Protein AF-A0A429QU76-F1 (afdb_monomer)

Mean predicted aligned error: 11.18 Å

Nearest PDB structures (foldseek):
  3f52-assembly1_A  TM=7.253E-01  e=5.331E-02  Corynebacterium glutamicum
  2b5a-assembly1_A  TM=7.241E-01  e=6.193E-02  [Bacillus] caldolyticus
  1lli-assembly1_A  TM=5.915E-01  e=5.891E-02  Lambdavirus lambda
  6f8s-assembly1_C  TM=6.818E-01  e=2.146E+00  Pseudomonas putida
  6jpi-assembly1_C  TM=6.626E-01  e=2.895E+00  Pseudomonas aeruginosa PAO1

Radius of gyration: 23.19 Å; Cα contacts (8 Å, |Δi|>4): 122; chains: 1; bounding box: 45×31×63 Å

Structure (mmCIF, N/CA/C/O backbone):
data_AF-A0A429QU76-F1
#
_entry.id   AF-A0A429QU76-F1
#
loop_
_atom_site.group_PDB
_atom_site.id
_atom_site.type_symbol
_atom_site.label_atom_id
_atom_site.label_alt_id
_atom_site.label_comp_id
_atom_site.label_asym_id
_atom_site.label_entity_id
_atom_site.label_seq_id
_atom_site.pdbx_PDB_ins_code
_atom_site.Cartn_x
_atom_sit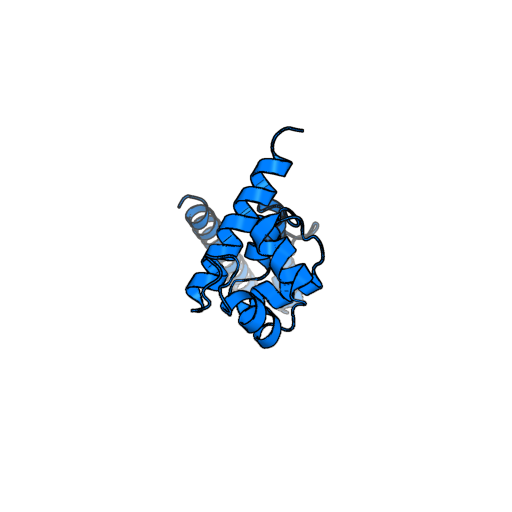e.Cartn_y
_atom_site.Cartn_z
_atom_site.occupancy
_atom_site.B_iso_or_equiv
_atom_site.auth_seq_id
_atom_site.auth_comp_id
_atom_site.auth_asym_id
_atom_site.auth_atom_id
_atom_site.pdbx_PDB_model_num
ATOM 1 N N . MET A 1 1 ? 17.193 11.534 15.258 1.00 44.72 1 MET A N 1
ATOM 2 C CA . MET A 1 1 ? 16.153 10.683 15.892 1.00 44.72 1 MET A CA 1
ATOM 3 C C . MET A 1 1 ? 14.808 11.411 16.097 1.00 44.72 1 MET A C 1
ATOM 5 O O . MET A 1 1 ? 14.062 11.020 16.981 1.00 44.72 1 MET A O 1
ATOM 9 N N . LYS A 1 2 ? 14.454 12.436 15.293 1.00 45.94 2 LYS A N 1
ATOM 10 C CA . LYS A 1 2 ? 13.230 13.245 15.503 1.00 45.94 2 LYS A CA 1
ATOM 11 C C . LYS A 1 2 ? 12.052 12.953 14.540 1.00 45.94 2 LYS A C 1
ATOM 13 O O . LYS A 1 2 ? 10.973 13.452 14.809 1.00 45.94 2 LYS A O 1
ATOM 18 N N . ASN A 1 3 ? 12.208 12.111 13.505 1.00 59.31 3 ASN A N 1
ATOM 19 C CA . ASN A 1 3 ? 11.139 11.866 12.509 1.00 59.31 3 ASN A CA 1
ATOM 20 C C . ASN A 1 3 ? 10.235 10.653 12.778 1.00 59.31 3 ASN A C 1
ATOM 22 O O . ASN A 1 3 ? 9.049 10.703 12.489 1.00 59.31 3 ASN A O 1
ATOM 26 N N . LYS A 1 4 ? 10.745 9.592 13.411 1.00 61.16 4 LYS A N 1
ATOM 27 C CA . LYS A 1 4 ? 10.048 8.294 13.456 1.00 61.16 4 LYS A CA 1
ATOM 28 C C . LYS A 1 4 ? 8.680 8.306 14.158 1.00 61.16 4 LYS A C 1
ATOM 30 O O . LYS A 1 4 ? 7.812 7.536 13.784 1.00 61.16 4 LYS A O 1
ATOM 35 N N . ILE A 1 5 ? 8.498 9.159 15.172 1.00 63.19 5 ILE A N 1
ATOM 36 C CA . ILE A 1 5 ? 7.222 9.302 15.905 1.00 63.19 5 ILE A CA 1
ATOM 37 C C . ILE A 1 5 ? 6.190 10.079 15.068 1.00 63.19 5 ILE A C 1
ATOM 39 O O . ILE A 1 5 ? 4.994 9.814 15.158 1.00 63.19 5 ILE A O 1
ATOM 43 N N . SER A 1 6 ? 6.652 11.025 14.243 1.00 68.81 6 SER A N 1
ATOM 44 C CA . SER A 1 6 ? 5.793 11.765 13.314 1.00 68.81 6 SER A CA 1
ATOM 45 C C . SER A 1 6 ? 5.301 10.855 12.189 1.00 68.81 6 SER A C 1
ATOM 47 O O . SER A 1 6 ? 4.134 10.930 11.813 1.00 68.81 6 SER A O 1
ATOM 49 N N . ASP A 1 7 ? 6.165 9.964 11.702 1.00 81.38 7 ASP A N 1
ATOM 50 C CA . ASP A 1 7 ? 5.846 9.060 10.595 1.00 81.38 7 ASP A CA 1
ATOM 51 C C . ASP A 1 7 ? 4.792 8.016 10.999 1.00 81.38 7 ASP A C 1
ATOM 53 O O . ASP A 1 7 ? 3.814 7.811 10.281 1.00 81.38 7 ASP A O 1
ATOM 57 N N . THR A 1 8 ? 4.901 7.423 12.194 1.00 89.56 8 THR A N 1
ATOM 58 C CA . THR A 1 8 ? 3.886 6.481 12.696 1.00 89.56 8 THR A CA 1
ATOM 59 C C . THR A 1 8 ? 2.543 7.150 12.988 1.00 89.56 8 THR A C 1
ATOM 61 O O . THR A 1 8 ? 1.498 6.589 12.661 1.00 89.56 8 THR A O 1
ATOM 64 N N . ALA A 1 9 ? 2.536 8.367 13.540 1.00 91.44 9 ALA A N 1
ATOM 65 C CA . ALA A 1 9 ? 1.295 9.117 13.742 1.00 91.44 9 ALA A CA 1
ATOM 66 C C . ALA A 1 9 ? 0.622 9.491 12.407 1.00 91.44 9 ALA A C 1
ATOM 68 O O . ALA A 1 9 ? -0.600 9.377 12.275 1.00 91.44 9 ALA A O 1
ATOM 69 N N . ALA A 1 10 ? 1.411 9.888 11.402 1.00 92.62 10 ALA A N 1
ATOM 70 C CA . ALA A 1 10 ? 0.918 10.177 10.059 1.00 92.62 10 ALA A CA 1
ATOM 71 C C . ALA A 1 10 ? 0.330 8.925 9.389 1.00 92.62 10 ALA A C 1
ATOM 73 O O . ALA A 1 10 ? -0.763 8.986 8.820 1.00 92.62 10 ALA A O 1
ATOM 74 N N . PHE A 1 11 ? 1.002 7.777 9.517 1.00 94.81 11 PHE A N 1
ATOM 75 C CA . PHE A 1 11 ? 0.487 6.500 9.033 1.00 94.81 11 PHE A CA 1
ATOM 76 C C . PHE A 1 11 ? -0.825 6.111 9.717 1.00 94.81 11 PHE A C 1
ATOM 78 O O . PHE A 1 11 ? -1.780 5.747 9.034 1.00 94.81 11 PHE A O 1
ATOM 85 N N . ALA A 1 12 ? -0.913 6.246 11.043 1.00 95.06 12 ALA A N 1
ATOM 86 C CA . ALA A 1 12 ? -2.126 5.932 11.794 1.00 95.06 12 ALA A CA 1
ATOM 87 C C . ALA A 1 12 ? -3.330 6.771 11.335 1.00 95.06 12 ALA A C 1
ATOM 89 O O . ALA A 1 12 ? -4.426 6.243 11.126 1.00 95.06 12 ALA A O 1
ATOM 90 N N . ALA A 1 13 ? -3.117 8.075 11.128 1.00 95.00 13 ALA A N 1
ATOM 91 C CA . ALA A 1 13 ? -4.141 8.983 10.623 1.00 95.00 13 ALA A CA 1
ATOM 92 C C . ALA A 1 13 ? -4.583 8.611 9.198 1.00 95.00 13 ALA A C 1
ATOM 94 O O . ALA A 1 13 ? -5.782 8.497 8.935 1.00 95.00 13 ALA A O 1
ATOM 95 N N . TRP A 1 14 ? -3.625 8.356 8.304 1.00 96.19 14 TRP A N 1
ATOM 96 C CA . TRP A 1 14 ? -3.903 7.914 6.938 1.00 96.19 14 TRP A CA 1
ATOM 97 C C . TRP A 1 14 ? -4.651 6.577 6.913 1.00 96.19 14 TRP A C 1
ATOM 99 O O . TRP A 1 14 ? -5.640 6.427 6.201 1.00 96.19 14 TRP A O 1
ATOM 109 N N . ALA A 1 15 ? -4.252 5.610 7.735 1.00 96.12 15 ALA A N 1
ATOM 110 C CA . ALA A 1 15 ? -4.905 4.312 7.784 1.00 96.12 15 ALA A CA 1
ATOM 111 C C . ALA A 1 15 ? -6.355 4.405 8.274 1.00 96.12 15 ALA A C 1
ATOM 113 O O . ALA A 1 15 ? -7.244 3.742 7.735 1.00 96.12 15 ALA A O 1
ATOM 114 N N . LYS A 1 16 ? -6.613 5.268 9.264 1.00 95.44 16 LYS A N 1
ATOM 115 C CA . LYS A 1 16 ? -7.971 5.569 9.729 1.00 95.44 16 LYS A CA 1
ATOM 116 C C . LYS A 1 16 ? -8.830 6.140 8.596 1.00 95.44 16 LYS A C 1
ATOM 118 O O . LYS A 1 16 ? -9.987 5.749 8.442 1.00 95.44 16 LYS A O 1
ATOM 123 N N . GLU A 1 17 ? -8.263 7.034 7.793 1.00 95.56 17 GLU A N 1
ATOM 124 C CA . GLU A 1 17 ? -8.923 7.618 6.626 1.00 95.56 17 GLU A CA 1
ATOM 125 C C . GLU A 1 17 ? -9.231 6.561 5.553 1.00 95.56 17 GLU A C 1
ATOM 127 O O . GLU A 1 17 ? -10.349 6.516 5.045 1.00 95.56 17 GLU A O 1
ATOM 132 N N . GLN A 1 18 ? -8.287 5.660 5.261 1.00 96.88 18 GLN A N 1
ATOM 133 C CA . GLN A 1 18 ? -8.491 4.560 4.312 1.00 96.88 18 GLN A CA 1
ATOM 134 C C . GLN A 1 18 ? -9.622 3.626 4.740 1.00 96.88 18 GLN A C 1
ATOM 136 O O . GLN A 1 18 ? -10.477 3.279 3.931 1.00 96.88 18 GLN A O 1
ATOM 141 N N . ILE A 1 19 ? -9.668 3.257 6.021 1.00 95.69 19 ILE A N 1
ATOM 142 C CA . ILE A 1 19 ? -10.749 2.424 6.557 1.00 95.69 19 ILE A CA 1
ATOM 143 C C . ILE A 1 19 ? -12.091 3.163 6.463 1.00 95.69 19 ILE A C 1
ATOM 145 O O . ILE A 1 19 ? -13.095 2.585 6.048 1.00 95.69 19 ILE A O 1
ATOM 149 N N . THR A 1 20 ? -12.100 4.465 6.758 1.00 94.69 20 THR A N 1
ATOM 150 C CA . THR A 1 20 ? -13.305 5.301 6.640 1.00 94.69 20 THR A CA 1
ATOM 151 C C . THR A 1 20 ? -13.790 5.404 5.190 1.00 94.69 20 THR A C 1
ATOM 153 O O . THR A 1 20 ? -14.991 5.303 4.944 1.00 94.69 20 THR A O 1
ATOM 156 N N . ARG A 1 21 ? -12.881 5.516 4.210 1.00 95.06 21 ARG A N 1
ATOM 157 C CA . ARG A 1 21 ? -13.214 5.503 2.771 1.00 95.06 21 ARG A CA 1
ATOM 158 C C . ARG A 1 21 ? -13.905 4.218 2.319 1.00 95.06 21 ARG A C 1
ATOM 160 O O . ARG A 1 21 ? -14.715 4.268 1.400 1.00 95.06 21 ARG A O 1
ATOM 167 N N . GLN A 1 22 ? -13.615 3.089 2.964 1.00 94.56 22 GLN A N 1
ATOM 168 C CA . GLN A 1 22 ? -14.286 1.814 2.691 1.00 94.56 22 GLN A CA 1
ATOM 169 C C . GLN A 1 22 ? -15.669 1.702 3.363 1.00 94.56 22 GLN A C 1
ATOM 171 O O . GLN A 1 22 ? -16.324 0.670 3.255 1.00 94.56 22 GLN A O 1
ATOM 176 N N . GLY A 1 23 ? -16.136 2.755 4.046 1.00 94.06 23 GLY A N 1
ATOM 177 C CA . GLY A 1 23 ? -17.462 2.813 4.667 1.00 94.06 23 GLY A CA 1
ATOM 178 C C . GLY A 1 23 ? -17.512 2.320 6.114 1.00 94.06 23 GLY A C 1
ATOM 179 O O . GLY A 1 23 ? -18.601 2.198 6.676 1.00 94.06 23 GLY A O 1
ATOM 180 N N . TYR A 1 24 ? -16.365 2.051 6.741 1.00 94.50 24 TYR A N 1
ATOM 181 C CA . TYR A 1 24 ? -16.313 1.681 8.153 1.00 94.50 24 TYR A CA 1
ATOM 182 C C . TYR A 1 24 ? -16.163 2.927 9.024 1.00 94.50 24 TYR A C 1
ATOM 184 O O . TYR A 1 24 ? -15.154 3.629 8.959 1.00 94.50 24 TYR A O 1
ATOM 192 N N . ASP A 1 25 ? -17.126 3.177 9.909 1.00 90.69 25 ASP A N 1
ATOM 193 C CA . ASP A 1 25 ? -16.941 4.190 10.945 1.00 90.69 25 ASP A CA 1
ATOM 194 C C . ASP A 1 25 ? -15.949 3.679 11.997 1.00 90.69 25 ASP A C 1
ATOM 196 O O . ASP A 1 25 ? -16.236 2.747 12.748 1.00 90.69 25 ASP A O 1
ATOM 200 N N . VAL A 1 26 ? -14.765 4.289 12.030 1.00 88.44 26 VAL A N 1
ATOM 201 C CA . VAL A 1 26 ? -13.715 4.044 13.032 1.00 88.44 26 VAL A CA 1
ATOM 202 C C . VAL A 1 26 ? -13.386 5.301 13.841 1.00 88.44 26 VAL A C 1
ATOM 204 O O . VAL A 1 26 ? -12.363 5.358 14.542 1.00 88.44 26 VAL A O 1
ATOM 207 N N . SER A 1 27 ? -14.231 6.332 13.721 1.00 78.88 27 SER A N 1
ATOM 208 C CA . SER A 1 27 ? -14.009 7.668 14.271 1.00 78.88 27 SER A CA 1
ATOM 209 C C . SER A 1 27 ? -14.104 7.697 15.798 1.00 78.88 27 SER A C 1
ATOM 211 O O . SER A 1 27 ? -13.268 8.348 16.429 1.00 78.88 27 SER A O 1
ATOM 213 N N . GLY A 1 28 ? -15.037 6.932 16.378 1.00 73.62 28 GLY A N 1
ATOM 214 C CA . GLY A 1 28 ? -15.310 6.874 17.817 1.00 73.62 28 GLY A CA 1
ATOM 215 C C . GLY A 1 28 ? -14.933 5.549 18.494 1.00 73.62 28 GLY A C 1
ATOM 216 O O . GLY A 1 28 ? -14.878 4.496 17.864 1.00 73.62 28 GLY A O 1
ATOM 217 N N . LEU A 1 29 ? -14.736 5.577 19.818 1.00 65.81 29 LEU A N 1
ATOM 218 C CA . LEU A 1 29 ? -14.418 4.389 20.636 1.00 65.81 29 LEU A CA 1
ATOM 219 C C . LEU A 1 29 ? -15.503 3.299 20.615 1.00 65.81 29 LEU A C 1
ATOM 221 O O . LEU A 1 29 ? -15.192 2.134 20.834 1.00 65.81 29 LEU A O 1
ATOM 225 N N . ARG A 1 30 ? -16.763 3.677 20.363 1.00 71.69 30 ARG A N 1
ATOM 226 C CA . ARG A 1 30 ? -17.923 2.767 20.298 1.00 71.69 30 ARG A CA 1
ATOM 227 C C . ARG A 1 30 ? -18.415 2.515 18.872 1.00 71.69 30 ARG A C 1
ATOM 229 O O . ARG A 1 30 ? -19.493 1.962 18.686 1.00 71.69 30 ARG A O 1
ATOM 236 N N . SER A 1 31 ? -17.648 2.944 17.874 1.00 73.75 31 SER A N 1
ATOM 237 C CA . SER A 1 31 ? -17.988 2.689 16.480 1.00 73.75 31 SER A CA 1
ATOM 238 C C . SER A 1 31 ? -17.753 1.206 16.168 1.00 73.75 31 SER A C 1
ATOM 240 O O . SER A 1 31 ? -16.655 0.675 16.348 1.00 73.75 31 SER A O 1
ATOM 242 N N . GLY A 1 32 ? -18.805 0.503 15.739 1.00 85.44 32 GLY A N 1
ATOM 243 C CA . GLY A 1 32 ? -18.723 -0.920 15.385 1.00 85.44 32 GLY A CA 1
ATOM 244 C C . GLY A 1 32 ? -17.845 -1.190 14.158 1.00 85.44 32 GLY A C 1
ATOM 245 O O . GLY A 1 32 ? -17.465 -2.334 13.916 1.00 85.44 32 GLY A O 1
ATOM 246 N N . GLY A 1 33 ? -17.476 -0.149 13.401 1.00 91.00 33 GLY A N 1
ATOM 247 C CA . GLY A 1 33 ? -16.691 -0.281 12.179 1.00 91.0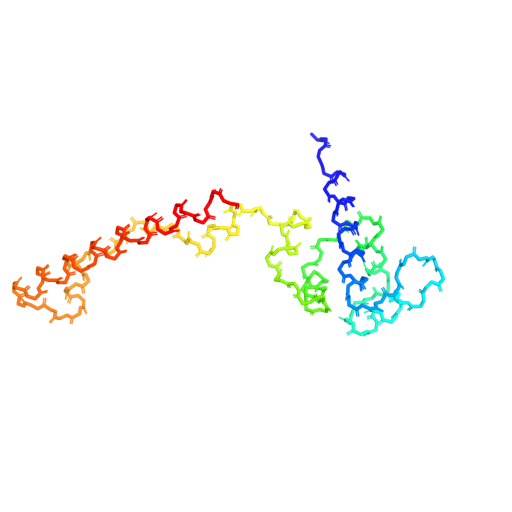0 33 GLY A CA 1
ATOM 248 C C . GLY A 1 33 ? -15.277 -0.806 12.410 1.00 91.00 33 GLY A C 1
ATOM 249 O O . GLY A 1 33 ? -14.746 -1.450 11.516 1.00 91.00 33 GLY A O 1
ATOM 250 N N . ARG A 1 34 ? -14.686 -0.644 13.605 1.00 91.94 34 ARG A N 1
ATOM 251 C CA . ARG A 1 34 ? -13.378 -1.258 13.922 1.00 91.94 34 ARG A CA 1
ATOM 252 C C . ARG A 1 34 ? -13.462 -2.781 13.969 1.00 91.94 34 ARG A C 1
ATOM 254 O O . ARG A 1 34 ? -12.632 -3.454 13.366 1.00 91.94 34 ARG A O 1
ATOM 261 N N . SER A 1 35 ? -14.456 -3.310 14.680 1.00 92.50 35 SER A N 1
ATOM 262 C CA . SER A 1 35 ? -14.679 -4.756 14.788 1.00 92.50 35 SER A CA 1
ATOM 263 C C . SER A 1 35 ? -15.116 -5.341 13.453 1.00 92.50 35 SER A C 1
ATOM 265 O O . SER A 1 35 ? -14.602 -6.377 13.052 1.00 92.50 35 SER A O 1
ATOM 267 N N . ARG A 1 36 ? -15.992 -4.632 12.734 1.00 94.88 36 ARG A N 1
ATOM 268 C CA . ARG A 1 36 ? -16.432 -5.041 11.401 1.00 94.88 36 ARG A CA 1
ATOM 269 C C . ARG A 1 36 ? -15.273 -5.074 10.402 1.00 94.88 36 ARG A C 1
ATOM 271 O O . ARG A 1 36 ? -15.096 -6.067 9.719 1.00 94.88 36 ARG A O 1
ATOM 278 N N . PHE A 1 37 ? -14.428 -4.039 10.371 1.00 96.19 37 PHE A N 1
ATOM 279 C CA . PHE A 1 37 ? -13.234 -4.041 9.524 1.00 96.19 37 PHE A CA 1
ATOM 280 C C . PHE A 1 37 ? -12.276 -5.176 9.898 1.00 96.19 37 PHE A C 1
ATOM 282 O O . PHE A 1 37 ? -11.706 -5.801 9.014 1.00 96.19 37 PHE A O 1
ATOM 289 N N . ALA A 1 38 ? -12.089 -5.459 11.191 1.00 95.75 38 ALA A N 1
ATOM 290 C CA . ALA A 1 38 ? -11.255 -6.572 11.646 1.00 95.75 38 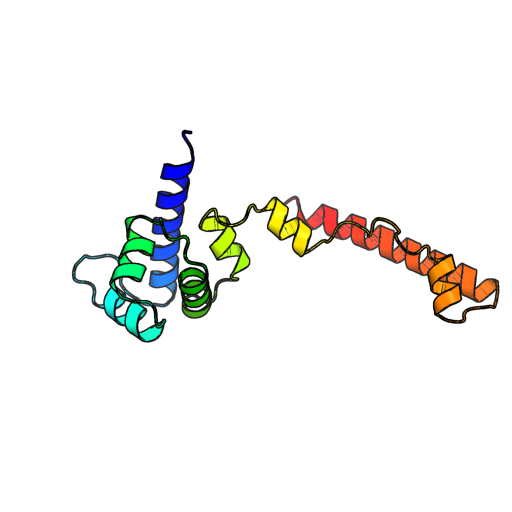ALA A CA 1
ATOM 291 C C . ALA A 1 38 ? -11.760 -7.929 11.119 1.00 95.75 38 ALA A C 1
ATOM 293 O O . ALA A 1 38 ? -10.970 -8.728 10.619 1.00 95.75 38 ALA A O 1
ATOM 294 N N . GLU A 1 39 ? -13.071 -8.160 11.183 1.00 95.81 39 GLU A N 1
ATOM 295 C CA . GLU A 1 39 ? -13.719 -9.358 10.643 1.00 95.81 39 GLU A CA 1
ATOM 296 C C . GLU A 1 39 ? -13.575 -9.440 9.116 1.00 95.81 39 GLU A C 1
ATOM 298 O O . GLU A 1 39 ? -13.052 -10.427 8.602 1.00 95.81 39 GLU A O 1
ATOM 303 N N . ASP A 1 40 ? -13.924 -8.363 8.408 1.00 97.19 40 ASP A N 1
ATOM 304 C CA . ASP A 1 40 ? -13.937 -8.313 6.941 1.00 97.19 40 ASP A CA 1
ATOM 305 C C . ASP A 1 40 ? -12.521 -8.360 6.324 1.00 97.19 40 ASP A C 1
ATOM 307 O O . ASP A 1 40 ? -12.338 -8.852 5.212 1.00 97.19 40 ASP A O 1
ATOM 311 N N . SER A 1 41 ? -11.501 -7.861 7.034 1.00 96.50 41 SER A N 1
ATOM 312 C CA . SER A 1 41 ? -10.100 -7.841 6.569 1.00 96.50 41 SER A CA 1
ATOM 313 C C . SER A 1 41 ? -9.279 -9.063 6.987 1.00 96.50 41 SER A C 1
ATOM 315 O O . SER A 1 41 ? -8.138 -9.214 6.550 1.00 96.50 41 SER A O 1
ATOM 317 N N . GLY A 1 42 ? -9.798 -9.903 7.888 1.00 96.69 42 GLY A N 1
ATOM 318 C CA . GLY A 1 42 ? -9.027 -10.985 8.509 1.00 96.69 42 GLY A CA 1
ATOM 319 C C . GLY A 1 42 ? -7.912 -10.510 9.457 1.00 96.69 42 GLY A C 1
ATOM 320 O O . GLY A 1 42 ? -7.085 -11.313 9.899 1.00 96.69 42 GLY A O 1
ATOM 321 N N . ILE A 1 43 ? -7.863 -9.216 9.796 1.00 97.00 43 ILE A N 1
ATOM 322 C CA . ILE A 1 43 ? -6.904 -8.641 10.746 1.00 97.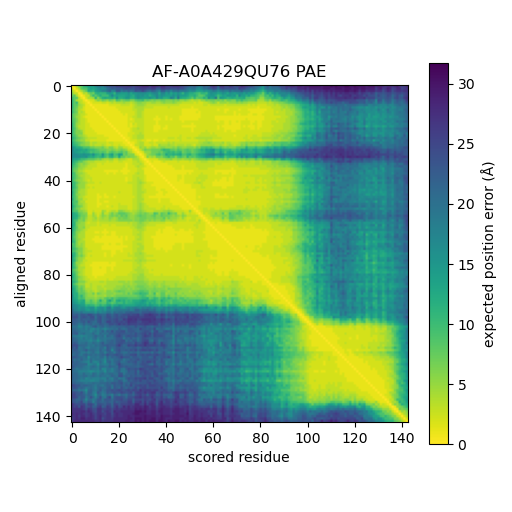00 43 ILE A CA 1
ATOM 323 C C . ILE A 1 43 ? -7.499 -8.696 12.153 1.00 97.00 43 ILE A C 1
ATOM 325 O O . ILE A 1 43 ? -8.598 -8.218 12.397 1.00 97.00 43 ILE A O 1
ATOM 329 N N . SER A 1 44 ? -6.741 -9.187 13.138 1.00 95.19 44 SER A N 1
ATOM 330 C CA . SER A 1 44 ? -7.195 -9.149 14.540 1.00 95.19 44 SER A CA 1
ATOM 331 C C . SER A 1 44 ? -7.556 -7.727 15.001 1.00 95.19 44 SER A C 1
ATOM 333 O O . SER A 1 44 ? -6.818 -6.774 14.741 1.00 95.19 44 SER A O 1
ATOM 335 N N . ALA A 1 45 ? -8.633 -7.581 15.781 1.00 92.19 45 ALA A N 1
ATOM 336 C CA . ALA A 1 45 ? -9.088 -6.282 16.296 1.00 92.19 45 ALA A CA 1
ATOM 337 C C . ALA A 1 45 ? -7.990 -5.507 17.054 1.00 92.19 45 ALA A C 1
ATOM 339 O O . ALA A 1 45 ? -7.880 -4.287 16.929 1.00 92.19 45 ALA A O 1
ATOM 340 N N . ALA A 1 46 ? -7.121 -6.212 17.788 1.00 92.25 46 ALA A N 1
ATOM 341 C CA . ALA A 1 46 ? -5.964 -5.613 18.452 1.00 92.25 46 ALA A CA 1
ATOM 342 C C . ALA A 1 46 ? -4.959 -5.011 17.453 1.00 92.25 46 ALA A C 1
ATOM 344 O O . ALA A 1 46 ? -4.409 -3.935 17.690 1.00 92.25 46 ALA A O 1
ATOM 345 N N . SER A 1 47 ? -4.728 -5.682 16.323 1.00 94.62 47 SER A N 1
ATOM 346 C CA . SER A 1 47 ? -3.811 -5.199 15.289 1.00 94.62 47 SER A CA 1
ATOM 347 C C . SER A 1 47 ? -4.415 -4.057 14.483 1.00 94.62 47 SER A C 1
ATOM 349 O O . SER A 1 47 ? -3.706 -3.085 14.252 1.00 94.62 47 SER A O 1
ATOM 351 N N . VAL A 1 48 ? -5.719 -4.094 14.179 1.00 94.44 48 VAL A N 1
ATOM 352 C CA . VAL A 1 48 ? -6.449 -2.929 13.642 1.00 94.44 48 VAL A CA 1
ATOM 353 C C . VAL A 1 48 ? -6.306 -1.734 14.586 1.00 94.44 48 VAL A C 1
ATOM 355 O O . VAL A 1 48 ? -5.976 -0.635 14.150 1.00 94.44 48 VAL A O 1
ATOM 358 N N . GLY A 1 49 ? -6.479 -1.954 15.894 1.00 92.19 49 GLY A N 1
ATOM 359 C CA . GLY A 1 49 ? -6.287 -0.930 16.918 1.00 92.19 49 GLY A CA 1
ATOM 360 C C . GLY A 1 49 ? -4.880 -0.326 16.913 1.00 92.19 49 GLY A C 1
ATOM 361 O O . GLY A 1 49 ? -4.749 0.893 16.969 1.00 92.19 49 GLY A O 1
ATOM 362 N N . ARG A 1 50 ? -3.825 -1.142 16.811 1.00 92.38 50 ARG A N 1
ATOM 363 C CA . ARG A 1 50 ? -2.445 -0.637 16.674 1.00 92.38 50 ARG A CA 1
ATOM 364 C C . ARG A 1 50 ? -2.273 0.190 15.403 1.00 92.38 50 ARG A C 1
ATOM 366 O O . ARG A 1 50 ? -1.754 1.298 15.467 1.00 92.38 50 ARG A O 1
ATOM 373 N N . LEU A 1 51 ? -2.789 -0.309 14.284 1.00 93.06 51 LEU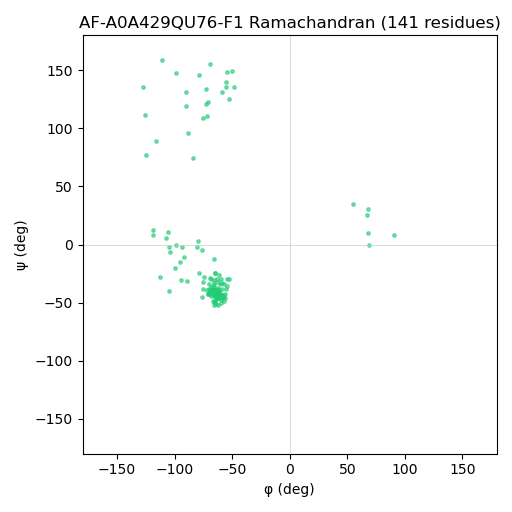 A N 1
ATOM 374 C CA . LEU A 1 51 ? -2.669 0.315 12.969 1.00 93.06 51 LEU A CA 1
ATOM 375 C C . LEU A 1 51 ? -3.243 1.742 12.958 1.00 93.06 51 LEU A C 1
ATOM 377 O O . LEU A 1 51 ? -2.583 2.651 12.473 1.00 93.06 51 LEU A O 1
ATOM 381 N N . ILE A 1 52 ? -4.411 1.962 13.575 1.00 92.88 52 ILE A N 1
ATOM 382 C CA . ILE A 1 52 ? -5.096 3.272 13.563 1.00 92.88 52 ILE A CA 1
ATOM 383 C C . ILE A 1 52 ? -4.816 4.175 14.772 1.00 92.88 52 ILE A C 1
ATOM 385 O O . ILE A 1 52 ? -5.164 5.353 14.724 1.00 92.88 52 ILE A O 1
ATOM 389 N N . ASN A 1 53 ? -4.262 3.648 15.872 1.00 90.81 53 ASN A N 1
ATOM 390 C CA . ASN A 1 53 ? -3.996 4.448 17.078 1.00 90.81 53 ASN A CA 1
ATOM 391 C C . ASN A 1 53 ? -2.511 4.793 17.247 1.00 90.81 53 ASN A C 1
ATOM 393 O O . ASN A 1 53 ? -2.207 5.899 17.681 1.00 90.81 53 ASN A O 1
ATOM 397 N N . SER A 1 54 ? -1.598 3.860 16.952 1.00 89.12 54 SER A N 1
ATOM 398 C CA . SER A 1 54 ? -0.154 4.090 17.090 1.00 89.12 54 SER A CA 1
ATOM 399 C C . SER A 1 54 ? 0.576 4.122 15.757 1.00 89.12 54 SER A C 1
ATOM 401 O O . SER A 1 54 ? 1.623 4.749 15.681 1.00 89.12 54 SER A O 1
ATOM 403 N N . GLY A 1 55 ? 0.072 3.420 14.739 1.00 85.56 55 GLY A N 1
ATOM 404 C CA . GLY A 1 55 ? 0.742 3.255 13.449 1.00 85.56 55 GLY A CA 1
ATOM 405 C C . GLY A 1 55 ? 2.012 2.401 13.507 1.00 85.56 55 GLY A C 1
ATOM 406 O O . GLY A 1 55 ? 2.632 2.155 12.480 1.00 85.56 55 GLY A O 1
ATOM 407 N N . ASP A 1 56 ? 2.394 1.906 14.688 1.00 85.50 56 ASP A N 1
ATOM 408 C CA . ASP A 1 56 ? 3.576 1.061 14.886 1.00 85.50 56 ASP A CA 1
ATOM 409 C C . ASP A 1 56 ? 3.239 -0.404 14.578 1.00 85.50 56 ASP A C 1
ATOM 411 O O . ASP A 1 56 ? 3.026 -1.233 15.468 1.00 85.50 56 ASP A O 1
ATOM 415 N N . VAL A 1 57 ? 3.107 -0.704 13.286 1.00 85.69 57 VAL A N 1
ATOM 416 C CA . VAL A 1 57 ? 2.864 -2.052 12.766 1.00 85.69 57 VAL A CA 1
ATOM 417 C C . VAL A 1 57 ? 3.932 -2.370 11.731 1.00 85.69 57 VAL A C 1
ATOM 419 O O . VAL A 1 57 ? 3.945 -1.801 10.646 1.00 85.69 57 VAL A O 1
ATOM 422 N N . LYS A 1 58 ? 4.817 -3.312 12.066 1.00 88.56 58 LYS A N 1
ATOM 423 C CA . LYS A 1 58 ? 5.891 -3.776 11.170 1.00 88.56 58 LYS A CA 1
ATOM 424 C C . LYS A 1 58 ? 5.650 -5.146 10.554 1.00 88.56 58 LYS A C 1
ATOM 426 O O . LYS A 1 58 ? 6.479 -5.647 9.801 1.00 88.56 58 LYS A O 1
ATOM 431 N N . ASP A 1 59 ? 4.541 -5.774 10.915 1.00 94.38 59 ASP A N 1
ATOM 432 C CA . ASP A 1 59 ? 4.186 -7.088 10.409 1.00 94.38 59 ASP A CA 1
ATOM 433 C C . ASP A 1 59 ? 3.684 -6.964 8.964 1.00 94.38 59 ASP A C 1
ATOM 435 O O . ASP A 1 59 ? 2.587 -6.460 8.713 1.00 94.38 59 ASP A O 1
ATOM 439 N N . ILE A 1 60 ? 4.491 -7.442 8.015 1.00 95.06 60 ILE A N 1
ATOM 440 C CA . ILE A 1 60 ? 4.188 -7.402 6.579 1.00 95.06 60 ILE A CA 1
ATOM 441 C C . ILE A 1 60 ? 2.882 -8.139 6.267 1.00 95.06 60 ILE A C 1
ATOM 443 O O . ILE A 1 60 ? 2.140 -7.701 5.390 1.00 95.06 60 ILE A O 1
ATOM 447 N N . LYS A 1 61 ? 2.544 -9.212 6.993 1.00 96.81 61 LYS A N 1
ATOM 448 C CA . LYS A 1 61 ? 1.289 -9.942 6.774 1.00 96.81 61 LYS A CA 1
ATOM 449 C C . LYS A 1 61 ? 0.085 -9.067 7.117 1.00 96.81 61 LYS A C 1
ATOM 451 O O . LYS A 1 61 ? -0.871 -9.022 6.350 1.00 96.81 61 LYS A O 1
ATOM 456 N N . ILE A 1 62 ? 0.150 -8.332 8.229 1.00 97.19 62 ILE A N 1
ATOM 457 C CA . ILE A 1 62 ? -0.900 -7.378 8.619 1.00 97.19 62 ILE A CA 1
ATOM 458 C C . ILE A 1 62 ? -1.008 -6.251 7.587 1.00 97.19 62 ILE A C 1
ATOM 460 O O . ILE A 1 62 ? -2.114 -5.899 7.187 1.00 97.19 62 ILE A O 1
ATOM 464 N N . LEU A 1 63 ? 0.124 -5.702 7.137 1.00 97.25 63 LEU A N 1
ATOM 465 C CA . LEU A 1 63 ? 0.146 -4.630 6.137 1.00 97.25 63 LEU A CA 1
ATOM 466 C C . LEU A 1 63 ? -0.377 -5.099 4.769 1.00 97.25 63 LEU A C 1
ATOM 468 O O . LEU A 1 63 ? -1.041 -4.329 4.083 1.00 97.25 63 LEU A O 1
ATOM 472 N N . THR A 1 64 ? -0.148 -6.365 4.409 1.00 98.06 64 THR A N 1
ATOM 473 C CA . THR A 1 64 ? -0.693 -6.997 3.195 1.00 98.06 64 THR A CA 1
ATOM 474 C C . THR A 1 64 ? -2.210 -7.113 3.270 1.00 98.06 64 THR A C 1
ATOM 476 O O . THR A 1 64 ? -2.901 -6.593 2.399 1.00 98.06 64 THR A O 1
ATOM 479 N N . LEU A 1 65 ? -2.737 -7.689 4.355 1.00 98.19 65 LEU A N 1
ATOM 480 C CA . LEU A 1 65 ? -4.184 -7.781 4.579 1.00 98.19 65 LEU A CA 1
ATOM 481 C C . LEU A 1 65 ? -4.842 -6.396 4.608 1.00 98.19 65 LEU A C 1
ATOM 483 O O . LEU A 1 65 ? -5.930 -6.198 4.074 1.00 98.19 65 LEU A O 1
ATOM 487 N N . PHE A 1 66 ? -4.168 -5.410 5.199 1.00 97.88 66 PHE A N 1
ATOM 488 C CA . PHE A 1 66 ? -4.655 -4.038 5.231 1.00 97.88 66 PHE A CA 1
ATOM 489 C C . PHE A 1 66 ? -4.694 -3.416 3.828 1.00 97.88 66 PHE A C 1
ATOM 491 O O . PHE A 1 66 ? -5.684 -2.771 3.474 1.00 97.88 66 PHE A O 1
ATOM 498 N N . ALA A 1 67 ? -3.646 -3.614 3.025 1.00 97.94 67 ALA A N 1
ATOM 499 C CA . ALA A 1 67 ? -3.579 -3.142 1.644 1.00 97.94 67 ALA A CA 1
ATOM 500 C C . ALA A 1 67 ? -4.723 -3.726 0.803 1.00 97.94 67 ALA A C 1
ATOM 502 O O . ALA A 1 67 ? -5.436 -2.978 0.134 1.00 97.94 67 ALA A O 1
ATOM 503 N N . GLU A 1 68 ? -4.964 -5.034 0.915 1.00 97.94 68 GLU A N 1
ATOM 504 C CA . GLU A 1 68 ? -6.061 -5.733 0.238 1.00 97.94 68 GLU A CA 1
ATOM 505 C C . GLU A 1 68 ? -7.433 -5.205 0.680 1.00 97.94 68 GLU A C 1
ATOM 507 O O . GLU A 1 68 ? -8.233 -4.774 -0.153 1.00 97.94 68 GLU A O 1
ATOM 512 N N . ALA A 1 69 ? -7.683 -5.152 1.992 1.00 97.38 69 ALA A N 1
ATOM 513 C CA . ALA A 1 69 ? -8.961 -4.717 2.554 1.00 97.38 69 ALA A CA 1
ATOM 514 C C . ALA A 1 69 ? -9.294 -3.251 2.233 1.00 97.38 69 ALA A C 1
ATOM 516 O O . ALA A 1 69 ? -10.462 -2.879 2.123 1.00 97.38 69 ALA A O 1
ATOM 517 N N . THR A 1 70 ? -8.272 -2.409 2.068 1.00 96.94 70 THR A N 1
ATOM 518 C CA . THR A 1 70 ? -8.437 -0.990 1.724 1.00 96.94 70 THR A CA 1
ATOM 519 C C . THR A 1 70 ? -8.248 -0.688 0.239 1.00 96.94 70 THR A C 1
ATOM 521 O O . THR A 1 70 ? -8.423 0.463 -0.162 1.00 96.94 70 THR A O 1
ATOM 524 N N . ARG A 1 71 ? -7.944 -1.707 -0.578 1.00 96.50 71 ARG A N 1
ATOM 525 C CA . ARG A 1 71 ? -7.669 -1.604 -2.020 1.00 96.50 71 ARG A CA 1
ATOM 526 C C . ARG A 1 71 ? -6.550 -0.612 -2.359 1.00 96.50 71 ARG A C 1
ATOM 528 O O . ARG A 1 71 ? -6.607 0.054 -3.390 1.00 96.50 71 ARG A O 1
ATOM 535 N N . ASN A 1 72 ? -5.540 -0.516 -1.498 1.00 96.88 72 ASN A N 1
ATOM 536 C CA . ASN A 1 72 ? -4.346 0.289 -1.749 1.00 96.88 72 ASN A CA 1
ATOM 537 C C . ASN A 1 72 ? -3.204 -0.607 -2.258 1.00 96.88 72 ASN A C 1
ATOM 539 O O . ASN A 1 72 ? -3.094 -1.757 -1.828 1.00 96.88 72 ASN A O 1
ATOM 543 N N . PRO A 1 73 ? -2.315 -0.109 -3.135 1.00 95.44 73 PRO A N 1
ATOM 544 C CA . PRO A 1 73 ? -1.112 -0.843 -3.510 1.00 95.44 73 PRO A CA 1
ATOM 545 C C . PRO A 1 73 ? -0.245 -1.146 -2.280 1.00 95.44 73 PRO A C 1
ATOM 547 O O . PRO A 1 73 ? 0.078 -0.237 -1.515 1.00 95.44 73 PRO A O 1
ATOM 550 N N . LEU A 1 74 ? 0.197 -2.399 -2.110 1.00 95.56 74 LEU A N 1
ATOM 551 C CA . LEU A 1 74 ? 1.039 -2.794 -0.969 1.00 95.56 74 LEU A CA 1
ATOM 552 C C . LEU A 1 74 ? 2.307 -1.933 -0.858 1.00 95.56 74 LEU A C 1
ATOM 554 O O . LEU A 1 74 ? 2.679 -1.540 0.241 1.00 95.56 74 LEU A O 1
ATOM 558 N N . GLY A 1 75 ? 2.930 -1.575 -1.985 1.00 93.75 75 GLY A N 1
ATOM 559 C CA . GLY A 1 75 ? 4.091 -0.680 -2.000 1.00 93.75 75 GLY A CA 1
ATOM 560 C C . GLY A 1 75 ? 3.820 0.672 -1.329 1.00 93.75 75 GLY A C 1
ATOM 561 O O . GLY A 1 75 ? 4.627 1.109 -0.518 1.00 93.75 75 GLY A O 1
ATOM 562 N N . GLU A 1 76 ? 2.658 1.288 -1.579 1.00 94.56 76 GLU A N 1
ATOM 563 C CA . GLU A 1 76 ? 2.271 2.543 -0.916 1.00 94.56 76 GLU A CA 1
ATOM 564 C C . GLU A 1 76 ? 2.097 2.339 0.593 1.00 94.56 76 GLU A C 1
ATOM 566 O O . GLU A 1 76 ? 2.569 3.151 1.390 1.00 94.56 76 GLU A O 1
ATOM 571 N N . VAL A 1 77 ? 1.452 1.238 0.997 1.00 96.00 77 VAL A N 1
ATOM 572 C CA . VAL A 1 77 ? 1.261 0.910 2.417 1.00 96.00 77 VAL A CA 1
ATOM 573 C C . VAL A 1 77 ? 2.608 0.757 3.124 1.00 96.00 77 VAL A C 1
ATOM 575 O O . VAL A 1 77 ? 2.790 1.311 4.206 1.00 96.00 77 VAL A O 1
ATOM 578 N N . LEU A 1 78 ? 3.559 0.045 2.513 1.00 94.69 78 LEU A N 1
ATOM 579 C CA . LEU A 1 78 ? 4.893 -0.182 3.075 1.00 94.69 78 LEU A CA 1
ATOM 580 C C . LEU A 1 78 ? 5.713 1.108 3.172 1.00 94.69 78 LEU A C 1
ATOM 582 O O . LEU A 1 78 ? 6.394 1.304 4.180 1.00 94.69 78 LEU A O 1
ATOM 586 N N . VAL A 1 79 ? 5.614 1.991 2.172 1.00 93.12 79 VAL A N 1
ATOM 587 C CA . VAL A 1 79 ? 6.274 3.304 2.197 1.00 93.12 79 VAL A CA 1
ATOM 588 C C . VAL A 1 79 ? 5.709 4.172 3.312 1.00 93.12 79 VAL A C 1
ATOM 590 O O . VAL A 1 79 ? 6.453 4.679 4.149 1.00 93.12 79 VAL A O 1
ATOM 593 N N . ARG A 1 80 ? 4.380 4.286 3.404 1.00 92.94 80 ARG A N 1
ATOM 594 C CA . ARG A 1 80 ? 3.741 5.083 4.461 1.00 92.94 80 ARG A CA 1
ATOM 595 C C . ARG A 1 80 ? 3.966 4.508 5.859 1.00 92.94 80 ARG A C 1
ATOM 597 O O . ARG A 1 80 ? 4.035 5.279 6.808 1.00 92.94 80 ARG A O 1
ATOM 604 N N . ALA A 1 81 ? 4.096 3.188 5.993 1.00 92.75 81 ALA A N 1
ATOM 605 C CA . ALA A 1 81 ? 4.441 2.528 7.254 1.00 92.75 81 ALA A CA 1
ATOM 606 C C . ALA A 1 81 ? 5.936 2.657 7.623 1.00 92.75 81 ALA A C 1
ATOM 608 O O . ALA A 1 81 ? 6.340 2.201 8.695 1.00 92.75 81 ALA A O 1
ATOM 609 N N . GLY A 1 82 ? 6.768 3.243 6.751 1.00 91.62 82 GLY A N 1
ATOM 610 C CA . GLY A 1 82 ? 8.213 3.381 6.959 1.00 91.62 82 GLY A CA 1
ATOM 611 C C . GLY A 1 82 ? 8.965 2.046 6.943 1.00 91.62 82 GLY A C 1
ATOM 612 O O . GLY A 1 82 ? 9.997 1.911 7.601 1.00 91.62 82 GLY A O 1
ATOM 613 N N . ILE A 1 83 ? 8.415 1.035 6.261 1.00 91.62 83 ILE A N 1
ATOM 614 C CA . ILE A 1 83 ? 9.044 -0.281 6.067 1.00 91.62 83 ILE A CA 1
ATOM 615 C C . ILE A 1 83 ? 9.905 -0.298 4.805 1.00 91.62 83 ILE A C 1
ATOM 617 O O . ILE A 1 83 ? 10.899 -1.017 4.761 1.00 91.62 83 ILE A O 1
ATOM 621 N N . LEU A 1 84 ? 9.513 0.483 3.800 1.00 90.94 84 LEU A N 1
ATOM 622 C CA . LEU A 1 84 ? 10.193 0.610 2.519 1.00 90.94 84 LEU A CA 1
ATOM 623 C C . LEU A 1 84 ? 10.448 2.090 2.241 1.00 90.94 84 LEU A C 1
ATOM 625 O O . LEU A 1 84 ? 9.545 2.903 2.412 1.00 90.94 84 LEU A O 1
ATOM 629 N N . GLU A 1 85 ? 11.640 2.453 1.785 1.00 89.38 85 GLU A N 1
ATOM 630 C CA . GLU A 1 85 ? 11.880 3.813 1.308 1.00 89.38 85 GLU A CA 1
ATOM 631 C C . GLU A 1 85 ? 11.318 3.986 -0.113 1.00 89.38 85 GLU A C 1
ATOM 633 O O . GLU A 1 85 ? 11.372 3.086 -0.954 1.00 89.38 85 GLU A O 1
ATOM 638 N N . GLU A 1 86 ? 10.817 5.179 -0.431 1.00 86.00 86 GLU A N 1
ATOM 639 C CA . GLU A 1 86 ? 10.288 5.495 -1.769 1.00 86.00 86 GLU A CA 1
ATOM 640 C C . GLU A 1 86 ? 11.341 5.265 -2.875 1.00 86.00 86 GLU A C 1
ATOM 642 O O . GLU A 1 86 ? 11.028 4.832 -3.986 1.00 86.00 86 GLU A O 1
ATOM 647 N N . SER A 1 87 ? 12.619 5.511 -2.572 1.00 84.06 87 SER A N 1
ATOM 648 C CA . SER A 1 87 ? 13.737 5.258 -3.487 1.00 84.06 87 SER A CA 1
ATOM 649 C C . SER A 1 87 ? 13.952 3.766 -3.760 1.00 84.06 87 SER A C 1
ATOM 651 O O . SER A 1 87 ? 14.253 3.391 -4.895 1.00 84.06 87 SER A O 1
ATOM 653 N N . GLU A 1 88 ? 13.758 2.910 -2.758 1.00 84.81 88 GLU A N 1
ATOM 654 C CA . GLU A 1 88 ? 13.861 1.456 -2.887 1.00 84.81 88 GLU A CA 1
ATOM 655 C C . GLU A 1 88 ? 12.704 0.907 -3.723 1.00 84.81 88 GLU A C 1
ATOM 657 O O . GLU A 1 88 ? 12.924 0.103 -4.631 1.00 84.81 88 GLU A O 1
ATOM 662 N N . LEU A 1 89 ? 11.481 1.409 -3.503 1.00 86.19 89 LEU A N 1
ATOM 663 C CA . LEU A 1 89 ? 10.327 1.065 -4.335 1.00 86.19 89 LEU A CA 1
ATOM 664 C C . LEU A 1 89 ? 10.574 1.432 -5.807 1.00 86.19 89 LEU A C 1
ATOM 666 O O . LEU A 1 89 ? 10.321 0.626 -6.708 1.00 86.19 89 LEU A O 1
ATOM 670 N N . ARG A 1 90 ? 11.135 2.621 -6.059 1.00 82.81 90 ARG A N 1
ATOM 671 C CA . ARG A 1 90 ? 11.515 3.061 -7.411 1.00 82.81 90 ARG A CA 1
ATOM 672 C C . ARG A 1 90 ? 12.603 2.196 -8.028 1.00 82.81 90 ARG A C 1
ATOM 674 O O . ARG A 1 90 ? 12.524 1.935 -9.226 1.00 82.81 90 ARG A O 1
ATOM 681 N N . ALA A 1 91 ? 13.581 1.743 -7.247 1.00 79.88 91 ALA A N 1
ATOM 682 C CA . ALA A 1 91 ? 14.635 0.851 -7.723 1.00 79.88 91 ALA A CA 1
ATOM 683 C C . ALA A 1 91 ? 14.089 -0.528 -8.127 1.00 79.88 91 ALA A C 1
ATOM 685 O O . ALA A 1 91 ? 14.559 -1.102 -9.102 1.00 79.88 91 ALA A O 1
ATOM 686 N N . VAL A 1 92 ? 13.064 -1.045 -7.441 1.00 80.06 92 VAL A N 1
ATOM 687 C CA . VAL A 1 92 ? 12.394 -2.297 -7.839 1.00 8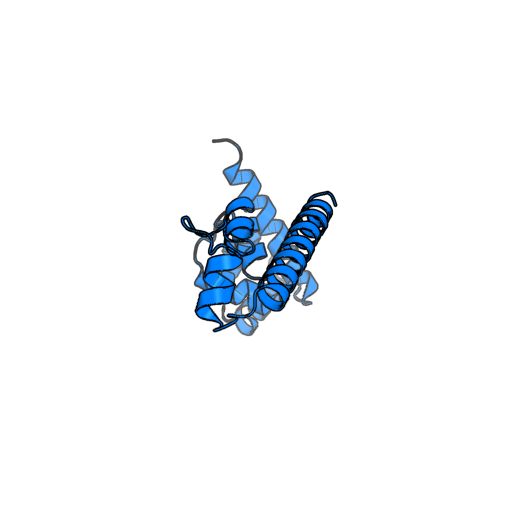0.06 92 VAL A CA 1
ATOM 688 C C . VAL A 1 92 ? 11.563 -2.109 -9.112 1.00 80.06 92 VAL A C 1
ATOM 690 O O . VAL A 1 92 ? 11.604 -2.950 -10.006 1.00 80.06 92 VAL A O 1
ATOM 693 N N . GLN A 1 93 ? 10.825 -1.000 -9.226 1.00 77.00 93 GLN A N 1
ATOM 694 C CA . GLN A 1 93 ? 10.009 -0.704 -10.413 1.00 77.00 93 GLN A CA 1
ATOM 695 C C . GLN A 1 93 ? 10.855 -0.364 -11.648 1.00 77.00 93 GLN A C 1
ATOM 697 O O . GLN A 1 93 ? 10.482 -0.675 -12.778 1.00 77.00 93 GLN A O 1
ATOM 702 N N . ASN A 1 94 ? 11.999 0.283 -11.435 1.00 76.69 94 ASN A N 1
ATOM 703 C CA . ASN A 1 94 ? 12.964 0.652 -12.459 1.00 76.69 94 ASN A CA 1
ATOM 704 C C . ASN A 1 94 ? 14.329 0.086 -12.068 1.00 76.69 94 ASN A C 1
ATOM 706 O O . ASN A 1 94 ? 15.182 0.847 -11.599 1.00 76.69 94 ASN A O 1
ATOM 710 N N . PRO A 1 95 ? 14.543 -1.230 -12.257 1.00 69.50 95 PRO A N 1
ATOM 711 C CA . PRO A 1 95 ? 15.819 -1.837 -11.929 1.00 69.50 95 PRO A CA 1
ATOM 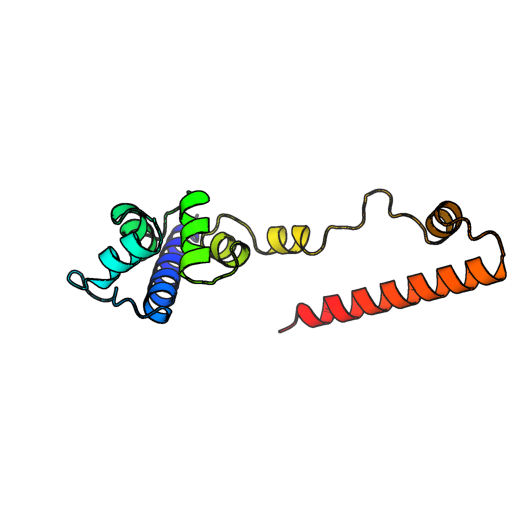712 C C . PRO A 1 95 ? 16.931 -1.091 -12.667 1.00 69.50 95 PRO A C 1
ATOM 714 O O . PRO A 1 95 ? 16.766 -0.771 -13.857 1.00 69.50 95 PRO A O 1
ATOM 717 N N . PRO A 1 96 ? 18.049 -0.777 -11.984 1.00 65.31 96 PRO A N 1
ATOM 718 C CA . PRO A 1 96 ? 19.201 -0.219 -12.664 1.00 65.31 96 PRO A CA 1
ATOM 719 C C . PRO A 1 96 ? 19.593 -1.160 -13.811 1.00 65.31 96 PRO A C 1
ATOM 721 O O . PRO A 1 96 ? 19.377 -2.374 -13.709 1.00 65.31 96 PRO A O 1
ATOM 724 N N . PRO A 1 97 ? 20.139 -0.625 -14.919 1.00 66.06 97 PRO A N 1
ATOM 725 C CA . PRO A 1 97 ? 20.680 -1.463 -15.979 1.00 66.06 97 PRO A CA 1
ATOM 726 C C . PRO A 1 97 ? 21.589 -2.522 -15.356 1.00 66.06 97 PRO A C 1
ATOM 728 O O . PRO A 1 97 ? 22.361 -2.205 -14.448 1.00 66.06 97 PRO A O 1
ATOM 731 N N . THR A 1 98 ? 21.464 -3.771 -15.803 1.00 65.31 98 THR A N 1
ATOM 732 C CA . THR A 1 98 ? 22.326 -4.859 -15.334 1.00 65.31 98 THR A CA 1
ATOM 733 C C . THR A 1 98 ? 23.798 -4.437 -15.425 1.00 65.31 98 THR A C 1
ATOM 735 O O . THR A 1 98 ? 24.137 -3.666 -16.323 1.00 65.31 98 THR A O 1
ATOM 738 N N . PRO A 1 99 ? 24.691 -4.931 -14.541 1.00 63.44 99 PRO A N 1
ATOM 739 C CA . PRO A 1 99 ? 26.111 -4.552 -14.540 1.00 63.44 99 PRO A CA 1
ATOM 740 C C . PRO A 1 99 ? 26.783 -4.732 -15.905 1.00 63.44 99 PRO A C 1
ATOM 742 O O . PRO A 1 99 ? 27.682 -3.981 -16.264 1.00 63.44 99 PRO A O 1
ATOM 745 N N . HIS A 1 100 ? 26.287 -5.702 -16.673 1.00 66.75 100 HIS A N 1
ATOM 746 C CA . HIS A 1 100 ? 26.577 -5.885 -18.085 1.00 66.75 100 HIS A CA 1
ATOM 747 C C . HIS A 1 100 ? 25.259 -5.704 -18.843 1.00 66.75 100 HIS A C 1
ATOM 749 O O . HIS A 1 100 ? 24.470 -6.650 -18.951 1.00 66.75 100 HIS A O 1
ATOM 755 N N . PRO A 1 101 ? 24.922 -4.472 -19.255 1.00 71.25 101 PRO A N 1
ATOM 756 C CA . PRO A 1 101 ? 23.759 -4.257 -20.088 1.00 71.25 101 PRO A CA 1
ATOM 757 C C . PRO A 1 101 ? 24.081 -4.819 -21.468 1.00 71.25 101 PRO A C 1
ATOM 759 O O . PRO A 1 101 ? 25.044 -4.379 -22.089 1.00 71.25 101 PRO A O 1
ATOM 762 N N . MET A 1 102 ? 23.260 -5.756 -21.941 1.00 82.31 102 MET A N 1
ATOM 763 C CA . MET A 1 102 ? 23.389 -6.284 -23.296 1.00 82.31 102 MET A CA 1
ATOM 764 C C . MET A 1 102 ? 23.400 -5.118 -24.294 1.00 82.31 102 MET A C 1
ATOM 766 O O . MET A 1 102 ? 22.522 -4.231 -24.281 1.00 82.31 102 MET A O 1
ATOM 770 N N . THR A 1 103 ? 24.441 -5.074 -25.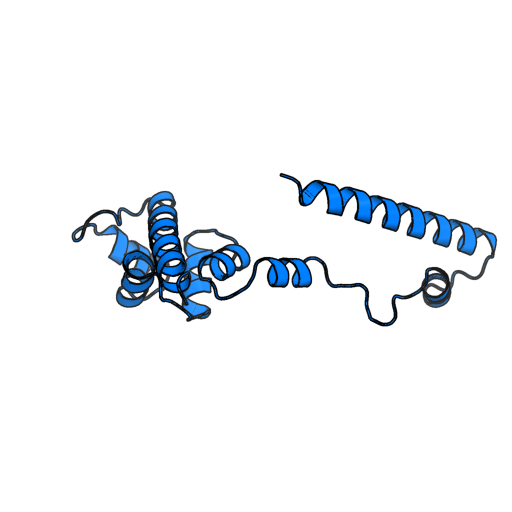115 1.00 87.50 103 THR A N 1
ATOM 771 C CA . THR A 1 103 ? 24.553 -4.116 -26.208 1.00 87.50 103 THR A CA 1
ATOM 772 C C . THR A 1 103 ? 23.520 -4.460 -27.287 1.00 87.50 103 THR A C 1
ATOM 774 O O . THR A 1 103 ? 23.072 -5.604 -27.375 1.00 87.50 103 THR A O 1
ATOM 777 N N . PRO A 1 104 ? 23.083 -3.490 -28.109 1.00 89.88 104 PRO A N 1
ATOM 778 C CA . PRO A 1 104 ? 22.224 -3.798 -29.251 1.00 89.88 104 PRO A CA 1
ATOM 779 C C . PRO A 1 104 ? 22.829 -4.862 -30.179 1.00 89.88 104 PRO A C 1
ATOM 781 O O . PRO A 1 104 ? 22.087 -5.636 -30.766 1.00 89.88 104 PRO A O 1
ATOM 784 N N . ASP A 1 105 ? 24.156 -4.936 -30.253 1.00 89.12 105 ASP A N 1
ATOM 785 C CA . ASP A 1 105 ? 24.871 -5.868 -31.125 1.00 89.12 105 ASP A CA 1
ATOM 786 C C . ASP A 1 105 ? 24.853 -7.284 -30.542 1.00 89.12 105 ASP A C 1
ATOM 788 O O . ASP A 1 105 ? 24.464 -8.219 -31.229 1.00 89.12 105 ASP A O 1
ATOM 792 N N . GLU A 1 106 ? 25.118 -7.427 -29.241 1.00 91.31 106 GLU A N 1
ATOM 793 C CA . GLU A 1 106 ? 24.968 -8.706 -28.528 1.00 91.31 106 GLU A CA 1
ATOM 794 C C . GLU A 1 106 ? 23.520 -9.223 -28.568 1.00 91.31 106 GLU A C 1
ATOM 796 O O . GLU A 1 106 ? 23.278 -10.428 -28.610 1.00 91.31 106 GLU A O 1
ATOM 801 N N . ALA A 1 107 ? 22.538 -8.317 -28.556 1.00 91.25 107 ALA A N 1
ATOM 802 C CA . ALA A 1 107 ? 21.135 -8.681 -28.712 1.00 91.25 107 ALA A CA 1
ATOM 803 C C . ALA A 1 107 ? 20.813 -9.118 -30.149 1.00 91.25 107 ALA A C 1
ATOM 805 O O . ALA A 1 107 ? 20.059 -10.070 -30.325 1.00 91.25 107 ALA A O 1
ATOM 806 N N . ALA A 1 108 ? 21.378 -8.455 -31.161 1.00 93.31 108 ALA A N 1
ATOM 807 C CA . ALA A 1 108 ? 21.236 -8.863 -32.557 1.00 93.31 108 ALA A CA 1
ATOM 808 C C . ALA A 1 108 ? 21.842 -10.257 -32.792 1.00 93.31 108 ALA A C 1
ATOM 810 O O . ALA A 1 108 ? 21.187 -11.103 -33.402 1.00 93.31 108 ALA A O 1
ATOM 811 N N . ASP A 1 109 ? 23.014 -10.530 -32.207 1.00 92.81 109 ASP A N 1
ATOM 812 C CA . ASP A 1 109 ? 23.656 -11.849 -32.229 1.00 92.81 109 ASP A CA 1
ATOM 813 C C . ASP A 1 109 ? 22.768 -12.919 -31.575 1.00 92.81 109 ASP A C 1
ATOM 815 O O . ASP A 1 109 ? 22.523 -13.977 -32.152 1.00 92.81 109 ASP A O 1
ATOM 819 N N . ALA A 1 110 ? 22.222 -12.638 -30.386 1.00 91.75 110 ALA A N 1
ATOM 820 C CA . ALA A 1 110 ? 21.344 -13.570 -29.674 1.00 91.75 110 ALA A CA 1
ATOM 821 C C . ALA A 1 110 ? 20.019 -13.849 -30.411 1.00 91.75 110 ALA A C 1
ATOM 823 O O . ALA A 1 110 ? 19.393 -14.886 -30.186 1.00 91.75 110 ALA A O 1
ATOM 824 N N . LEU A 1 111 ? 19.584 -12.924 -31.269 1.00 92.75 111 LEU A N 1
ATOM 825 C CA . LEU A 1 111 ? 18.366 -13.033 -32.072 1.00 92.75 111 LEU A CA 1
ATOM 826 C C . LEU A 1 111 ? 18.616 -13.618 -33.472 1.00 92.75 111 LEU A C 1
ATOM 828 O O . LEU A 1 111 ? 17.651 -13.811 -34.211 1.00 92.75 111 LEU A O 1
ATOM 832 N N . GLY A 1 112 ? 19.871 -13.916 -33.831 1.00 95.00 112 GLY A N 1
ATOM 833 C CA . GLY A 1 112 ? 20.237 -14.443 -35.150 1.00 95.00 112 GLY A CA 1
ATOM 834 C C . GLY A 1 112 ? 20.053 -13.432 -36.285 1.00 95.00 112 GLY A C 1
ATOM 835 O O . GLY A 1 112 ? 19.709 -13.810 -37.403 1.00 95.00 112 GLY A O 1
ATOM 836 N N . ILE A 1 113 ? 20.206 -12.138 -35.993 1.00 94.81 113 ILE A N 1
ATOM 837 C CA . ILE A 1 113 ? 20.130 -11.070 -36.992 1.00 94.81 113 ILE A CA 1
ATOM 838 C C . ILE A 1 113 ? 21.533 -10.890 -37.567 1.00 94.81 113 ILE A C 1
ATOM 840 O O . ILE A 1 113 ? 22.346 -10.194 -36.972 1.00 94.81 113 ILE A O 1
ATOM 844 N N . ASP A 1 114 ? 21.827 -11.526 -38.700 1.00 92.50 114 ASP A N 1
ATOM 845 C CA . ASP A 1 114 ? 23.182 -11.558 -39.274 1.00 92.50 114 ASP A CA 1
ATOM 846 C C . ASP A 1 114 ? 23.414 -10.557 -40.411 1.00 92.50 114 ASP A C 1
ATOM 848 O O . ASP A 1 114 ? 24.560 -10.207 -40.676 1.00 92.50 114 ASP A O 1
ATOM 852 N N . ASP A 1 115 ? 22.352 -10.062 -41.050 1.00 96.62 115 ASP A N 1
ATOM 853 C CA . ASP A 1 115 ? 22.452 -9.070 -42.123 1.00 96.62 115 ASP A CA 1
ATOM 854 C C . ASP A 1 115 ? 22.833 -7.677 -41.585 1.00 96.62 115 ASP A C 1
ATOM 856 O O . ASP A 1 115 ? 22.266 -7.192 -40.602 1.00 96.62 115 ASP A O 1
ATOM 860 N N . ASP A 1 116 ? 23.796 -7.019 -42.238 1.00 92.88 116 ASP A N 1
ATOM 861 C CA . ASP A 1 116 ? 24.352 -5.734 -41.795 1.00 92.88 116 ASP A CA 1
ATOM 862 C C . ASP A 1 116 ? 23.307 -4.604 -41.764 1.00 92.88 116 ASP A C 1
ATOM 864 O O . ASP A 1 116 ? 23.319 -3.771 -40.850 1.00 92.88 116 ASP A O 1
ATOM 868 N N . LEU A 1 117 ? 22.383 -4.581 -42.732 1.00 94.75 117 LEU A N 1
ATOM 869 C CA . LEU A 1 117 ? 21.326 -3.572 -42.807 1.00 94.75 117 LEU A CA 1
ATOM 870 C C . LEU A 1 117 ? 20.290 -3.797 -41.700 1.00 94.75 117 LEU A C 1
ATOM 872 O O . LEU A 1 117 ? 19.881 -2.844 -41.026 1.00 94.75 117 LEU A O 1
ATOM 876 N N . ASP A 1 118 ? 19.905 -5.051 -41.463 1.00 94.38 118 ASP A N 1
ATOM 877 C CA . ASP A 1 118 ? 18.973 -5.408 -40.390 1.00 94.38 118 ASP A CA 1
ATOM 878 C C . ASP A 1 118 ? 19.570 -5.125 -39.001 1.00 94.38 118 ASP A C 1
ATOM 880 O O . ASP A 1 118 ? 18.879 -4.608 -38.113 1.00 94.38 118 ASP A O 1
ATOM 884 N N . ARG A 1 119 ? 20.875 -5.371 -38.819 1.00 95.69 119 ARG A N 1
ATOM 885 C CA . ARG A 1 119 ? 21.622 -5.011 -37.601 1.00 95.69 119 ARG A CA 1
ATOM 886 C C . ARG A 1 119 ? 21.623 -3.502 -37.362 1.00 95.69 119 ARG A C 1
ATOM 888 O O . ARG A 1 119 ? 21.397 -3.049 -36.235 1.00 95.69 119 ARG A O 1
ATOM 895 N N . GLU A 1 120 ? 21.852 -2.703 -38.403 1.00 94.94 120 GLU A N 1
ATOM 896 C CA . GLU A 1 120 ? 21.814 -1.242 -38.303 1.00 94.94 120 GLU A CA 1
ATOM 897 C C . GLU A 1 120 ? 20.414 -0.732 -37.930 1.00 94.94 120 GLU A C 1
ATOM 899 O O . GLU A 1 120 ? 20.266 0.093 -37.017 1.00 94.94 120 GLU A O 1
ATOM 904 N N . LEU A 1 121 ? 19.372 -1.258 -38.580 1.00 95.69 121 LEU A N 1
ATOM 905 C CA . LEU A 1 121 ? 17.984 -0.907 -38.288 1.00 95.69 121 LEU A CA 1
ATOM 906 C C . LEU A 1 121 ? 17.598 -1.269 -36.847 1.00 95.69 121 LEU A C 1
ATOM 908 O O . LEU A 1 121 ? 16.967 -0.466 -36.144 1.00 95.69 121 LEU A O 1
ATOM 912 N N . PHE A 1 122 ? 18.008 -2.450 -36.384 1.00 95.31 122 PHE A N 1
ATOM 913 C CA . PHE A 1 122 ? 17.790 -2.905 -35.016 1.00 95.31 122 PHE A CA 1
ATOM 914 C C . PHE A 1 122 ? 18.449 -1.961 -34.003 1.00 95.31 122 PHE A C 1
ATOM 916 O O . PHE A 1 122 ? 17.774 -1.459 -33.095 1.00 95.31 122 PHE A O 1
ATOM 923 N N . ARG A 1 123 ? 19.733 -1.629 -34.198 1.00 95.00 123 ARG A N 1
ATOM 924 C CA . ARG A 1 123 ? 20.485 -0.703 -33.336 1.00 95.00 123 ARG A CA 1
ATOM 925 C C . ARG A 1 123 ? 19.804 0.665 -33.243 1.00 95.00 123 ARG A C 1
ATOM 927 O O . ARG A 1 123 ? 19.542 1.155 -32.141 1.00 95.00 123 ARG A O 1
ATOM 934 N N . ASN A 1 124 ? 19.424 1.238 -34.385 1.00 93.94 124 ASN A N 1
ATOM 935 C CA . ASN A 1 124 ? 18.741 2.533 -34.459 1.00 93.94 124 ASN A CA 1
ATOM 936 C C . ASN A 1 124 ? 17.378 2.526 -33.746 1.00 93.94 124 ASN A C 1
ATOM 938 O O . ASN A 1 124 ? 17.014 3.483 -33.047 1.00 93.94 124 ASN A O 1
ATOM 942 N N . THR A 1 125 ? 16.628 1.432 -33.883 1.00 94.62 125 THR A N 1
ATOM 943 C CA . THR A 1 125 ? 15.329 1.249 -33.226 1.00 94.62 125 THR A CA 1
ATOM 944 C C . THR A 1 125 ? 15.492 1.168 -31.710 1.00 94.62 125 THR A C 1
ATOM 946 O O . THR A 1 125 ? 14.835 1.911 -30.973 1.00 94.62 125 THR A O 1
ATOM 949 N N . VAL A 1 126 ? 16.411 0.327 -31.228 1.00 93.06 126 VAL A N 1
ATOM 950 C CA . VAL A 1 126 ? 16.703 0.172 -29.796 1.00 93.06 126 VAL A CA 1
ATOM 951 C C . VAL A 1 126 ? 17.147 1.500 -29.179 1.00 93.06 126 VAL A C 1
ATOM 953 O O . VAL A 1 126 ? 16.636 1.890 -28.123 1.00 93.06 126 VAL A O 1
ATOM 956 N N . ASP A 1 127 ? 18.030 2.244 -29.842 1.00 89.69 127 ASP A N 1
ATOM 957 C CA . ASP A 1 127 ? 18.493 3.546 -29.356 1.00 89.69 127 ASP A CA 1
ATOM 958 C C . ASP A 1 127 ? 17.373 4.585 -29.293 1.00 89.69 127 ASP A C 1
ATOM 960 O O . ASP A 1 127 ? 17.265 5.343 -28.319 1.00 89.69 127 ASP A O 1
ATOM 964 N N . THR A 1 128 ? 16.487 4.590 -30.287 1.00 91.31 128 THR A N 1
ATOM 965 C CA . THR A 1 128 ? 15.305 5.458 -30.300 1.00 91.31 128 THR A CA 1
ATOM 966 C C . THR A 1 128 ? 14.373 5.145 -29.127 1.00 91.31 128 THR A C 1
ATOM 968 O O . THR A 1 128 ? 13.953 6.057 -28.402 1.00 91.31 128 THR A O 1
ATOM 971 N N . LEU A 1 129 ? 14.103 3.862 -28.871 1.00 90.12 129 LEU A N 1
ATOM 972 C CA . LEU A 1 129 ? 13.278 3.412 -27.746 1.00 90.12 129 LEU A CA 1
ATOM 973 C C . LEU A 1 129 ? 13.916 3.756 -26.391 1.00 90.12 129 LEU A C 1
ATOM 975 O O . LEU A 1 129 ? 13.231 4.267 -25.498 1.00 90.12 129 LEU A O 1
ATOM 979 N N . ARG A 1 130 ? 15.235 3.571 -26.242 1.00 85.50 130 ARG A N 1
ATOM 980 C CA . ARG A 1 130 ? 15.989 3.950 -25.031 1.00 85.50 130 ARG A CA 1
ATOM 981 C C . ARG A 1 130 ? 15.904 5.454 -24.759 1.00 85.50 130 ARG A C 1
ATOM 983 O O . ARG A 1 130 ? 15.653 5.858 -23.620 1.00 85.50 130 ARG A O 1
ATOM 990 N N . ARG A 1 131 ? 16.055 6.296 -25.790 1.00 83.62 131 ARG A N 1
ATOM 991 C CA . ARG A 1 131 ? 15.904 7.761 -25.673 1.00 83.62 131 ARG A CA 1
ATOM 992 C C . ARG A 1 131 ? 14.487 8.151 -25.254 1.00 83.62 131 ARG A C 1
ATOM 994 O O . ARG A 1 131 ? 14.330 9.013 -24.390 1.00 83.62 131 ARG A O 1
ATOM 1001 N N . ARG A 1 132 ? 13.461 7.504 -25.818 1.00 84.56 132 ARG A N 1
ATOM 1002 C CA . ARG A 1 132 ? 12.056 7.750 -25.459 1.00 84.56 132 ARG A CA 1
ATOM 1003 C C . ARG A 1 132 ? 11.772 7.373 -24.006 1.00 84.56 132 ARG A C 1
ATOM 1005 O O . ARG A 1 132 ? 11.228 8.198 -23.280 1.00 84.56 132 ARG A O 1
ATOM 1012 N N . ARG A 1 133 ? 12.221 6.198 -23.550 1.00 79.00 133 ARG A N 1
ATOM 1013 C CA . ARG A 1 133 ? 12.066 5.758 -22.151 1.00 79.00 133 ARG A CA 1
ATOM 1014 C C . ARG A 1 133 ? 12.695 6.741 -21.162 1.00 79.00 133 ARG A C 1
ATOM 1016 O O . ARG A 1 133 ? 12.060 7.076 -20.170 1.00 79.00 133 ARG A O 1
ATOM 1023 N N . ARG A 1 134 ? 13.906 7.244 -21.438 1.00 76.56 134 ARG A N 1
ATOM 1024 C CA . ARG A 1 134 ? 14.574 8.247 -20.582 1.00 76.56 134 ARG A CA 1
ATOM 10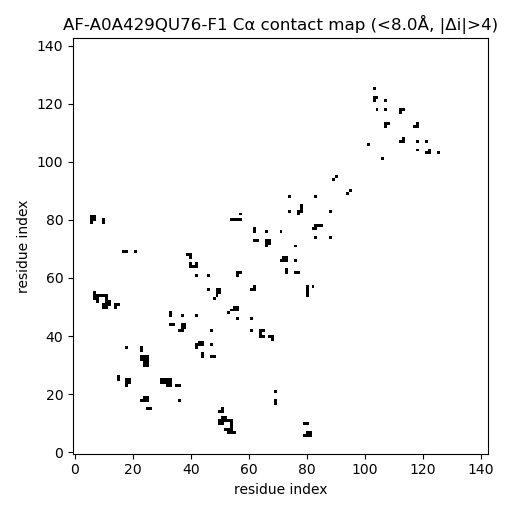25 C C . ARG A 1 134 ? 13.783 9.556 -20.488 1.00 76.56 134 ARG A C 1
ATOM 1027 O O . ARG A 1 134 ? 13.685 10.126 -19.408 1.00 76.56 134 ARG A O 1
ATOM 1034 N N . ARG A 1 135 ? 13.180 10.004 -21.595 1.00 73.94 135 ARG A N 1
ATOM 1035 C CA . ARG A 1 135 ? 12.321 11.202 -21.620 1.00 73.94 135 ARG A CA 1
ATOM 1036 C C . ARG A 1 135 ? 11.016 10.992 -20.848 1.00 73.94 135 ARG A C 1
ATOM 1038 O O . ARG A 1 135 ? 10.654 11.840 -20.044 1.00 73.94 135 ARG A O 1
ATOM 1045 N N . SER A 1 136 ? 10.357 9.847 -21.032 1.00 64.44 136 SER A N 1
ATOM 1046 C CA . SER A 1 136 ? 9.117 9.512 -20.318 1.00 64.44 136 SER A CA 1
ATOM 1047 C C . SER A 1 136 ? 9.335 9.273 -18.819 1.00 64.44 136 SER A C 1
ATOM 1049 O O . SER A 1 136 ? 8.515 9.695 -18.012 1.00 64.44 136 SER A O 1
ATOM 1051 N N . GLY A 1 137 ? 10.458 8.662 -18.427 1.00 58.94 137 GLY A N 1
ATOM 1052 C CA . GLY A 1 137 ? 10.825 8.476 -17.019 1.00 58.94 137 GLY A CA 1
ATOM 1053 C C . GLY A 1 137 ? 11.180 9.783 -16.297 1.00 58.94 137 GLY A C 1
ATOM 1054 O O . GLY A 1 137 ? 10.929 9.898 -15.104 1.00 58.94 137 GLY A O 1
ATOM 1055 N N . GLY A 1 138 ? 11.705 10.786 -17.014 1.00 52.31 138 GLY A N 1
ATOM 1056 C CA . GLY A 1 138 ? 11.976 12.120 -16.462 1.00 52.31 138 GLY A CA 1
ATOM 1057 C C . GLY A 1 138 ? 10.723 12.975 -16.238 1.00 52.31 138 GLY A C 1
ATOM 1058 O O . GLY A 1 138 ? 10.704 13.800 -15.331 1.00 52.31 138 GLY A O 1
ATOM 1059 N N . GLN A 1 139 ? 9.659 12.755 -17.017 1.00 46.47 139 GLN A N 1
ATOM 1060 C CA . GLN A 1 139 ? 8.384 13.474 -16.884 1.00 46.47 139 GLN A CA 1
ATOM 1061 C C . GLN A 1 139 ? 7.503 12.963 -15.732 1.00 46.47 139 GLN A C 1
ATOM 1063 O O . GLN A 1 139 ? 6.718 13.731 -15.191 1.00 46.47 139 GLN A O 1
ATOM 1068 N N . ALA A 1 140 ? 7.660 11.706 -15.304 1.00 45.56 140 ALA A N 1
ATOM 1069 C CA . ALA A 1 140 ? 6.925 11.137 -14.166 1.00 45.56 140 ALA A CA 1
ATOM 1070 C C . ALA A 1 140 ? 7.511 11.508 -12.783 1.00 45.56 140 ALA A C 1
ATOM 1072 O O . ALA A 1 140 ? 6.974 11.097 -11.760 1.00 45.56 140 ALA A O 1
ATOM 1073 N N . ALA A 1 141 ? 8.623 12.252 -12.736 1.00 41.81 141 ALA A N 1
ATOM 1074 C CA . ALA A 1 141 ? 9.304 12.650 -11.499 1.00 41.81 141 ALA A CA 1
ATOM 1075 C C . ALA A 1 141 ? 9.135 14.143 -11.140 1.00 41.81 141 ALA A C 1
ATOM 1077 O O . ALA A 1 141 ? 9.777 14.605 -10.201 1.00 41.81 141 ALA A O 1
ATOM 1078 N N . GLN A 1 142 ? 8.316 14.900 -11.886 1.00 37.62 142 GLN A N 1
ATOM 1079 C CA . GLN A 1 142 ? 8.120 16.351 -11.697 1.00 37.62 142 GLN A CA 1
ATOM 1080 C C . GLN A 1 142 ? 6.682 16.771 -11.349 1.00 37.62 142 GLN A C 1
ATOM 1082 O O . GLN A 1 142 ? 6.424 17.970 -11.287 1.00 37.62 142 GLN A O 1
ATOM 1087 N N . ASN A 1 143 ? 5.775 15.825 -11.084 1.00 32.84 143 ASN A N 1
ATOM 1088 C CA . ASN A 1 143 ? 4.410 16.114 -10.630 1.00 32.84 143 ASN A CA 1
ATOM 1089 C C . ASN A 1 143 ? 4.131 15.460 -9.280 1.00 32.84 143 ASN A C 1
ATOM 1091 O O . ASN A 1 143 ? 4.455 14.257 -9.153 1.00 32.84 143 ASN A O 1
#

Foldseek 3Di:
DPCLQVLLQQQLCVLCVLLVVLVQPPPDPPGCSLVVLCVQLVNHSVVSCCRNPRSQDPPLVNLVSSCVSSVHDSVVSCCSSVNDPPVRVVCVVPPDQDPDRQQLQNVCVVVVVDDPVSSVVSNVVVVVVVVVVVVVVVVVVPD

pLDDT: mean 86.02, std 14.23, range [32.84, 98.19]

Sequence (143 aa):
MKNKISDTAAFAAWAKEQITRQGYDVSGLRSGGRSRFAEDSGISAASVGRLINSGDVKDIKILTLFAEATRNPLGEVLVRAGILEESELRAVQNPPPTPHPMTPDEAADALGIDDDLDRELFRNTVDTLRRRRRRSGGQAAQN

Solvent-accessible surface area (backbone atoms only — not comparable to full-atom values): 8105 Å² total; per-residue (Å²): 140,82,56,69,71,57,44,22,48,51,31,4,54,51,46,44,48,44,46,39,74,75,70,28,50,61,87,50,98,82,36,65,24,48,58,49,47,15,64,78,36,74,40,54,53,69,55,51,48,35,36,46,72,51,19,77,58,85,54,62,68,60,49,46,37,48,16,62,65,57,73,46,61,51,68,59,50,35,35,52,52,70,76,38,54,70,68,56,55,47,39,69,77,52,59,72,76,55,99,74,59,80,46,61,64,60,49,29,58,75,70,68,50,79,52,71,67,59,40,51,53,49,39,55,50,53,52,52,51,52,54,48,51,55,54,56,59,57,61,70,74,75,116

Secondary structure (DSSP, 8-state):
--SHHHHHHHHHHHHHHHHHHTT---SSTT-THHHHHHHHHT--HHHHHHHHHT-----HHHHHHHHHHHT--HHHHHHHTTSS-HHHHHHHHSPPPPSSPPPHHHHHHHTT---HHHHHHHHHHHHHHHHHHHHHHHHTT--